Protein AF-A0A947BUM3-F1 (afdb_monomer)

Structure (mmCIF, N/CA/C/O backbone):
data_AF-A0A947BUM3-F1
#
_entry.id   AF-A0A947BUM3-F1
#
loop_
_atom_site.group_PDB
_atom_site.id
_atom_site.type_symbol
_atom_site.label_atom_id
_atom_site.label_alt_id
_atom_site.label_comp_id
_atom_site.label_asym_id
_atom_site.label_entity_id
_atom_site.label_seq_id
_atom_site.pdbx_PDB_ins_code
_atom_site.Cartn_x
_atom_site.Cartn_y
_atom_site.Cartn_z
_atom_site.occupancy
_atom_site.B_iso_or_equiv
_atom_site.auth_seq_id
_atom_site.auth_comp_id
_atom_site.auth_asym_id
_atom_site.auth_atom_id
_atom_site.pdbx_PDB_model_num
ATOM 1 N N . LEU A 1 1 ? 11.951 -16.669 -0.903 1.00 70.88 1 LEU A N 1
ATOM 2 C CA . LEU A 1 1 ? 11.091 -17.588 -1.665 1.00 70.88 1 LEU A CA 1
ATOM 3 C C . LEU A 1 1 ? 9.759 -16.900 -1.867 1.00 70.88 1 LEU A C 1
ATOM 5 O O . LEU A 1 1 ? 9.237 -16.297 -0.934 1.00 70.88 1 LEU A O 1
ATOM 9 N N . GLU A 1 2 ? 9.281 -16.918 -3.101 1.00 81.56 2 GLU A N 1
ATOM 10 C CA . GLU A 1 2 ? 7.940 -16.453 -3.428 1.00 81.56 2 GLU A CA 1
ATOM 11 C C . GLU A 1 2 ? 6.918 -17.465 -2.898 1.00 81.56 2 GLU A C 1
ATOM 13 O O . GLU A 1 2 ? 7.123 -18.675 -3.004 1.00 81.56 2 GLU A O 1
ATOM 18 N N . HIS A 1 3 ? 5.862 -16.968 -2.267 1.00 86.50 3 HIS A N 1
ATOM 19 C CA . HIS A 1 3 ? 4.783 -17.747 -1.678 1.00 86.50 3 HIS A CA 1
ATOM 20 C C . HIS A 1 3 ? 3.450 -17.112 -2.063 1.00 86.50 3 HIS A C 1
ATOM 22 O O . HIS A 1 3 ? 3.307 -15.893 -1.981 1.00 86.50 3 HIS A O 1
ATOM 28 N N . VAL A 1 4 ? 2.469 -17.924 -2.449 1.00 91.12 4 VAL A N 1
ATOM 29 C CA . VAL A 1 4 ? 1.117 -17.439 -2.741 1.00 91.12 4 VAL A CA 1
ATOM 30 C C . VAL A 1 4 ? 0.247 -17.662 -1.520 1.00 91.12 4 VAL A C 1
ATOM 32 O O . VAL A 1 4 ? 0.073 -18.796 -1.080 1.00 91.12 4 VAL A O 1
ATOM 35 N N . GLU A 1 5 ? -0.310 -16.587 -0.985 1.00 89.81 5 GLU A N 1
ATOM 36 C CA . GLU A 1 5 ? -1.339 -16.664 0.046 1.00 89.81 5 GLU A CA 1
ATOM 37 C C . GLU A 1 5 ? -2.718 -16.341 -0.526 1.00 89.81 5 GLU A C 1
ATOM 39 O O . GLU A 1 5 ? -2.835 -15.686 -1.561 1.00 89.81 5 GLU A O 1
ATOM 44 N N . ASP A 1 6 ? -3.752 -16.806 0.165 1.00 92.56 6 ASP A N 1
ATOM 45 C CA . ASP A 1 6 ? -5.146 -16.499 -0.129 1.00 92.56 6 ASP A CA 1
ATOM 46 C C . ASP A 1 6 ? -5.722 -15.733 1.062 1.00 92.56 6 ASP A C 1
ATOM 48 O O . ASP A 1 6 ? -5.862 -16.277 2.162 1.00 92.56 6 ASP A O 1
ATOM 52 N N . LEU A 1 7 ? -6.002 -14.450 0.846 1.00 87.44 7 LEU A N 1
ATOM 53 C CA . LEU A 1 7 ? -6.681 -13.607 1.811 1.00 87.44 7 LEU A CA 1
ATOM 54 C C . LEU A 1 7 ? -8.085 -13.342 1.294 1.00 87.44 7 LEU A C 1
ATOM 56 O O . LEU A 1 7 ? -8.289 -12.608 0.329 1.00 87.44 7 LEU A O 1
ATOM 60 N N . THR A 1 8 ? -9.083 -13.909 1.969 1.00 86.25 8 THR A N 1
ATOM 61 C CA . THR A 1 8 ? -10.501 -13.653 1.669 1.00 86.25 8 THR A CA 1
ATOM 62 C C . THR A 1 8 ? -10.906 -13.958 0.215 1.00 86.25 8 THR A C 1
ATOM 64 O O . THR A 1 8 ? -11.819 -13.332 -0.313 1.00 86.25 8 THR A O 1
ATOM 67 N N . GLY A 1 9 ? -10.251 -14.927 -0.435 1.00 90.19 9 GLY A N 1
ATOM 68 C CA . GLY A 1 9 ? -10.493 -15.304 -1.830 1.00 90.19 9 GLY A CA 1
ATOM 69 C C . GLY A 1 9 ? -9.638 -14.547 -2.849 1.00 90.19 9 GLY A C 1
ATOM 70 O O . GLY A 1 9 ? -9.742 -14.821 -4.045 1.00 90.19 9 GLY A O 1
ATOM 71 N N . VAL A 1 10 ? -8.792 -13.612 -2.406 1.00 88.62 10 VAL A N 1
ATOM 72 C CA . VAL A 1 10 ? -7.838 -12.896 -3.258 1.00 88.62 10 VAL A CA 1
ATOM 73 C C . VAL A 1 10 ? -6.455 -13.504 -3.066 1.00 88.62 10 VAL A C 1
ATOM 75 O O . VAL A 1 10 ? -5.959 -13.636 -1.946 1.00 88.62 10 VAL A O 1
ATOM 78 N N . LYS A 1 11 ? -5.829 -13.905 -4.175 1.00 91.50 11 LYS A N 1
ATOM 79 C CA . LYS A 1 11 ? -4.492 -14.501 -4.158 1.00 91.50 11 LYS A CA 1
ATOM 80 C C . LYS A 1 11 ? -3.427 -13.421 -4.255 1.00 91.50 11 LYS A C 1
ATOM 82 O O . LYS A 1 11 ? -3.448 -12.624 -5.188 1.00 91.50 11 LYS A O 1
ATOM 87 N N . HIS A 1 12 ? -2.459 -13.462 -3.349 1.00 89.00 12 HIS A N 1
ATOM 88 C CA . HIS A 1 12 ? -1.349 -12.516 -3.305 1.00 89.00 12 HIS A CA 1
ATOM 89 C C . HIS A 1 12 ? -0.017 -13.255 -3.410 1.00 89.00 12 HIS A C 1
ATOM 91 O O . HIS A 1 12 ? 0.248 -14.191 -2.653 1.00 89.00 12 HIS A O 1
ATOM 97 N N . ALA A 1 13 ? 0.830 -12.827 -4.346 1.00 91.75 13 ALA A N 1
ATOM 98 C CA . ALA A 1 13 ? 2.219 -13.261 -4.399 1.00 91.75 13 ALA A CA 1
ATOM 99 C C . ALA A 1 13 ? 3.018 -12.481 -3.352 1.00 91.75 13 ALA A C 1
ATOM 101 O O . ALA A 1 13 ? 3.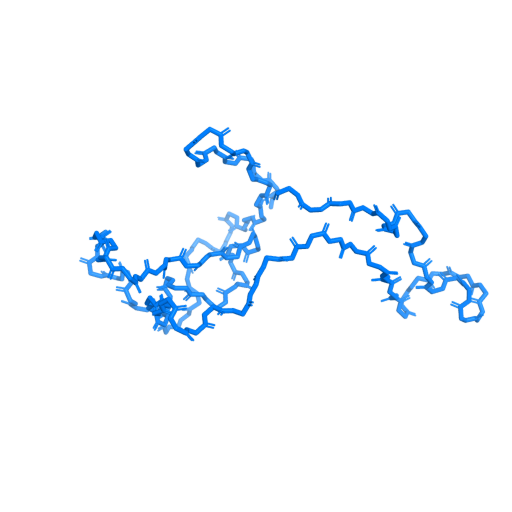044 -11.255 -3.347 1.00 91.75 13 ALA A O 1
ATOM 102 N N . THR A 1 14 ? 3.674 -13.201 -2.454 1.00 91.56 14 THR A N 1
ATOM 103 C CA . THR A 1 14 ? 4.417 -12.634 -1.330 1.00 91.56 14 THR A CA 1
ATOM 104 C C . THR A 1 14 ? 5.858 -13.101 -1.384 1.00 91.56 14 THR A C 1
ATOM 106 O O . THR A 1 14 ? 6.151 -14.241 -1.741 1.00 91.56 14 THR A O 1
ATOM 109 N N . LEU A 1 15 ? 6.784 -12.229 -1.015 1.00 90.19 15 LEU A N 1
ATOM 110 C CA . LEU A 1 15 ? 8.191 -12.565 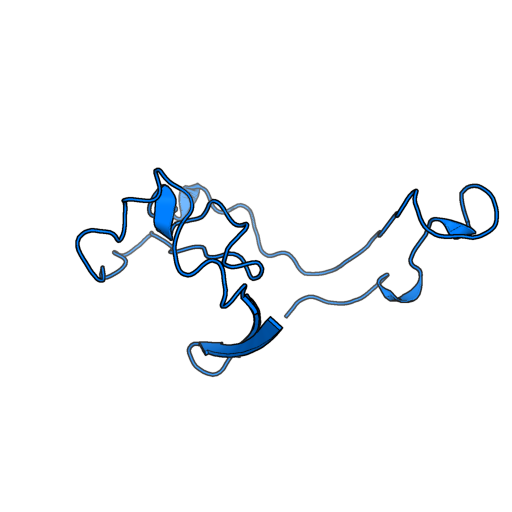-0.877 1.00 90.19 15 LEU A CA 1
ATOM 111 C C . LEU A 1 15 ? 8.494 -12.739 0.604 1.00 90.19 15 LEU A C 1
ATOM 113 O O . LEU A 1 15 ? 8.376 -11.796 1.383 1.00 90.19 15 LEU A O 1
ATOM 117 N N . THR A 1 16 ? 8.896 -13.954 0.969 1.00 86.81 16 THR A N 1
ATOM 118 C CA . THR A 1 16 ? 9.310 -14.306 2.330 1.00 86.81 16 THR A CA 1
ATOM 119 C C . THR A 1 16 ? 10.728 -14.867 2.322 1.00 86.81 16 THR A C 1
ATOM 121 O O . THR A 1 16 ? 11.137 -15.591 1.410 1.00 86.81 16 THR A O 1
ATOM 124 N N . ASN A 1 17 ? 11.524 -14.553 3.329 1.00 84.50 17 ASN A N 1
ATOM 125 C CA . ASN A 1 17 ? 12.833 -15.117 3.564 1.00 84.50 17 ASN A CA 1
ATOM 126 C C . ASN A 1 17 ? 12.730 -16.125 4.717 1.00 84.50 17 ASN A C 1
ATOM 128 O O . ASN A 1 17 ? 12.742 -15.726 5.880 1.00 84.50 17 ASN A O 1
ATOM 132 N N . PRO A 1 18 ? 12.722 -17.440 4.436 1.00 78.38 18 PRO A N 1
ATOM 133 C CA . PRO A 1 18 ? 12.596 -18.456 5.481 1.00 78.38 18 PRO A CA 1
ATOM 134 C C . PRO A 1 18 ? 13.780 -18.463 6.461 1.00 78.38 18 PRO A C 1
ATOM 136 O O . PRO A 1 18 ? 13.681 -19.041 7.538 1.00 78.38 18 PRO A O 1
ATOM 139 N N . ARG A 1 19 ? 14.909 -17.835 6.099 1.00 77.25 19 ARG A N 1
ATOM 140 C CA . ARG A 1 19 ? 16.098 -17.706 6.956 1.00 77.25 19 ARG A CA 1
ATOM 141 C C . ARG A 1 19 ? 16.082 -16.456 7.833 1.00 77.25 19 ARG A C 1
ATOM 143 O O . ARG A 1 19 ? 16.937 -16.333 8.700 1.00 77.25 19 ARG A O 1
ATOM 150 N N . SER A 1 20 ? 15.138 -15.547 7.607 1.00 71.38 20 SER A N 1
ATOM 151 C CA . SER A 1 20 ? 14.912 -14.370 8.444 1.00 71.38 20 SER A CA 1
ATOM 152 C C . SER A 1 20 ? 13.466 -14.373 8.938 1.00 71.38 20 SER A C 1
ATOM 154 O O . SER A 1 20 ? 12.695 -13.494 8.560 1.00 71.38 20 SER A O 1
ATOM 156 N N . PRO A 1 21 ? 13.064 -15.380 9.734 1.00 61.91 21 PRO A N 1
ATOM 157 C CA . PRO A 1 21 ? 11.712 -15.437 10.249 1.00 61.91 21 PRO A CA 1
ATOM 158 C C . PRO A 1 21 ? 11.510 -14.288 11.238 1.00 61.91 21 PRO A C 1
ATOM 160 O O . PRO A 1 21 ? 12.150 -14.251 12.288 1.00 61.91 21 PRO A O 1
ATOM 163 N N . ASN A 1 22 ? 10.556 -13.418 10.915 1.00 61.56 22 ASN A N 1
ATOM 164 C CA . ASN A 1 22 ? 10.003 -12.344 11.741 1.00 61.56 22 ASN A CA 1
ATOM 165 C C . ASN A 1 22 ? 10.672 -10.971 11.606 1.00 61.56 22 ASN A C 1
ATOM 167 O O . ASN A 1 22 ? 11.874 -10.806 11.775 1.00 61.56 22 ASN A O 1
ATOM 171 N N . PHE A 1 23 ? 9.792 -9.994 11.367 1.00 63.66 23 PHE A N 1
ATOM 172 C CA . PHE A 1 23 ? 9.801 -8.626 11.877 1.00 63.66 23 PHE A CA 1
ATOM 173 C C . PHE A 1 23 ? 11.167 -8.038 12.225 1.00 63.66 23 PHE A C 1
ATOM 175 O O . PHE A 1 23 ? 11.749 -8.359 13.260 1.00 63.66 23 PHE A O 1
ATOM 182 N N . ALA A 1 24 ? 11.616 -7.090 11.396 1.00 59.03 24 ALA A N 1
ATOM 183 C CA . ALA A 1 24 ? 12.755 -6.239 11.711 1.00 59.03 24 ALA A CA 1
ATOM 184 C C . ALA A 1 24 ? 12.677 -5.742 13.168 1.00 59.03 24 ALA A C 1
ATOM 186 O O . ALA A 1 24 ? 11.602 -5.380 13.660 1.00 59.03 24 ALA A O 1
ATOM 187 N N . HIS A 1 25 ? 13.817 -5.745 13.865 1.00 62.28 25 HIS A N 1
ATOM 188 C CA . HIS A 1 25 ? 13.916 -5.267 15.244 1.00 62.28 25 HIS A CA 1
ATOM 189 C C . HIS A 1 25 ? 13.192 -3.916 15.405 1.00 62.28 25 HIS A C 1
ATOM 191 O O . HIS A 1 25 ? 13.500 -2.958 14.701 1.00 62.28 25 HIS A O 1
ATOM 197 N N . GLY A 1 26 ? 12.215 -3.851 16.318 1.00 66.38 26 GLY A N 1
ATOM 198 C CA . GLY A 1 26 ? 11.379 -2.662 16.552 1.00 66.38 26 GLY A CA 1
ATOM 199 C C . GLY A 1 26 ? 9.920 -2.798 16.098 1.00 66.38 26 GLY A C 1
ATOM 200 O O . GLY A 1 26 ? 9.060 -2.060 16.580 1.00 66.38 26 GLY A O 1
ATOM 201 N N . CYS A 1 27 ? 9.596 -3.785 15.263 1.00 78.62 27 CYS A N 1
ATOM 202 C CA . CYS A 1 27 ? 8.214 -4.118 14.925 1.00 78.62 27 CYS A CA 1
ATOM 203 C C . CYS A 1 27 ? 7.534 -4.837 16.101 1.00 78.62 27 CYS A C 1
ATOM 205 O O . CYS A 1 27 ? 7.727 -6.030 16.321 1.00 78.62 27 CYS A O 1
ATOM 207 N N . SER A 1 28 ? 6.758 -4.090 16.886 1.00 79.44 28 SER A N 1
ATOM 208 C CA . SER A 1 28 ? 6.187 -4.567 18.155 1.00 79.44 28 SER A CA 1
ATOM 209 C C . SER A 1 28 ? 4.666 -4.470 18.230 1.00 79.44 28 SER A C 1
ATOM 211 O O . SER A 1 28 ? 4.070 -4.976 19.182 1.00 79.44 28 SER A O 1
ATOM 213 N N . PHE A 1 29 ? 4.013 -3.865 17.232 1.00 86.06 29 PHE A N 1
ATOM 214 C CA . PHE A 1 29 ? 2.570 -3.647 17.275 1.00 86.06 29 PHE A CA 1
ATOM 215 C C . PHE A 1 29 ? 1.785 -4.961 17.414 1.00 86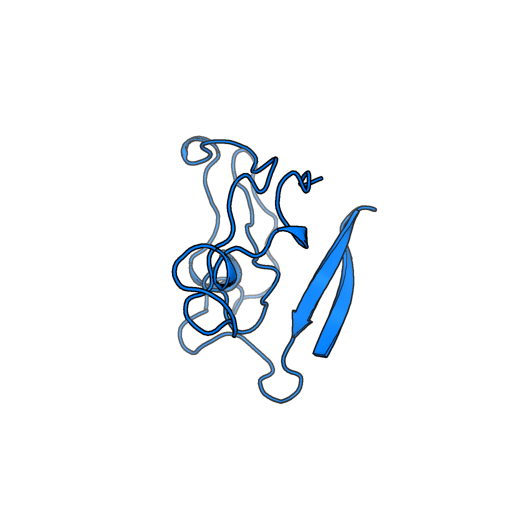.06 29 PHE A C 1
ATOM 217 O O . PHE A 1 29 ? 0.905 -5.054 18.269 1.00 86.06 29 PHE A O 1
ATOM 224 N N . LEU A 1 30 ? 2.172 -6.002 16.668 1.00 84.88 30 LEU A N 1
ATOM 225 C CA . LEU A 1 30 ? 1.586 -7.346 16.789 1.00 84.88 30 LEU A CA 1
ATOM 226 C C . LEU A 1 30 ? 2.300 -8.270 17.784 1.00 84.88 30 LEU A C 1
ATOM 228 O O . LEU A 1 30 ? 1.894 -9.419 17.945 1.00 84.88 30 LEU A O 1
ATOM 232 N N . ALA A 1 31 ? 3.332 -7.803 18.497 1.00 81.50 31 ALA A N 1
ATOM 233 C CA . ALA A 1 31 ? 4.060 -8.644 19.455 1.00 81.50 31 ALA A CA 1
ATOM 234 C C . ALA A 1 31 ? 3.178 -9.119 20.626 1.00 81.50 31 ALA A C 1
ATOM 236 O O . ALA A 1 31 ? 3.510 -10.088 21.302 1.00 81.50 31 ALA A O 1
ATOM 237 N N . ARG A 1 32 ? 2.042 -8.448 20.859 1.00 81.00 32 ARG A N 1
ATOM 238 C CA . ARG A 1 32 ? 1.058 -8.791 21.897 1.00 81.00 32 ARG A CA 1
ATOM 239 C C . ARG A 1 32 ? -0.042 -9.748 21.421 1.00 81.00 32 ARG A C 1
ATOM 241 O O . ARG A 1 32 ? -0.946 -10.046 22.195 1.00 81.00 32 ARG A O 1
ATOM 248 N N . GLY A 1 33 ? 0.041 -10.237 20.184 1.00 86.00 33 GLY A N 1
ATOM 249 C CA . GLY A 1 33 ? -0.916 -11.175 19.605 1.00 86.00 33 GLY A CA 1
ATOM 250 C C . GLY A 1 33 ? -1.805 -10.560 18.519 1.00 86.00 33 GLY A C 1
ATOM 251 O O . GLY A 1 33 ? -1.627 -9.397 18.140 1.00 86.00 33 GLY A O 1
ATOM 252 N N . PRO A 1 34 ? -2.746 -11.353 17.979 1.00 89.56 34 PRO A N 1
ATOM 253 C CA . PRO A 1 34 ? -3.637 -10.911 16.918 1.00 89.56 34 PRO A CA 1
ATOM 254 C C . PRO A 1 34 ? -4.562 -9.798 17.407 1.00 89.56 34 PRO A C 1
ATOM 256 O O . PRO A 1 34 ? -5.007 -9.783 18.555 1.00 89.56 34 PRO A O 1
ATOM 259 N N . ILE A 1 35 ? -4.893 -8.888 16.497 1.00 90.88 35 ILE A N 1
ATOM 260 C CA . ILE A 1 35 ? -5.814 -7.788 16.755 1.00 90.88 35 ILE A CA 1
ATOM 261 C C . ILE A 1 35 ? -7.034 -7.899 15.853 1.00 90.88 35 ILE A C 1
ATOM 263 O O . ILE A 1 35 ? -6.954 -8.366 14.716 1.00 90.88 35 ILE A O 1
ATOM 267 N N . ARG A 1 36 ? -8.166 -7.403 16.346 1.00 94.62 36 ARG A N 1
ATOM 268 C CA . ARG A 1 36 ? -9.308 -7.097 15.494 1.00 94.62 36 ARG A CA 1
ATOM 269 C C . ARG A 1 36 ? -9.180 -5.651 15.034 1.00 94.62 36 ARG A C 1
ATOM 271 O O . ARG A 1 36 ? -9.080 -4.755 15.869 1.00 94.62 36 ARG A O 1
ATOM 278 N N . VAL A 1 37 ? -9.172 -5.434 13.723 1.00 95.44 37 VAL A N 1
ATOM 279 C CA . VAL A 1 37 ? -9.158 -4.084 13.150 1.00 95.44 37 VAL A CA 1
ATOM 280 C C . VAL A 1 37 ? -10.502 -3.410 13.482 1.00 95.44 37 VAL A C 1
ATOM 282 O O . VAL A 1 37 ? -11.545 -3.995 13.179 1.00 95.44 37 VAL A O 1
ATOM 285 N N . PRO A 1 38 ? -10.511 -2.248 14.162 1.00 96.94 38 PRO A N 1
ATOM 286 C CA . PRO A 1 38 ? -11.729 -1.503 14.446 1.00 96.94 38 PRO A CA 1
ATOM 287 C C . PRO A 1 38 ? -12.277 -0.839 13.178 1.00 96.94 38 PRO A C 1
ATOM 289 O O . PRO A 1 38 ? -11.577 -0.689 12.178 1.00 96.94 38 PRO A O 1
ATOM 292 N N . GLU A 1 39 ? -13.533 -0.407 13.237 1.00 98.06 39 GLU A N 1
ATOM 293 C CA . GLU A 1 39 ? -14.170 0.340 12.152 1.00 98.06 39 GLU A CA 1
ATOM 294 C C . GLU A 1 39 ? -13.403 1.637 11.822 1.00 98.06 39 GLU A C 1
ATOM 296 O O . GLU A 1 39 ? -12.745 2.236 12.683 1.00 98.06 39 GLU A O 1
ATOM 301 N N . GLY A 1 40 ? -13.434 2.046 10.549 1.00 98.19 40 GLY A N 1
ATOM 302 C CA . GLY A 1 40 ? -12.711 3.222 10.052 1.00 98.19 40 GLY A CA 1
ATOM 303 C C . GLY A 1 40 ? -11.183 3.082 10.069 1.00 98.19 40 GLY A C 1
ATOM 304 O O . GLY A 1 40 ? -10.475 4.084 9.954 1.00 98.19 40 GLY A O 1
ATOM 305 N N . HIS A 1 41 ? -10.658 1.866 10.249 1.00 98.25 41 HIS A N 1
ATOM 306 C CA . HIS A 1 41 ? -9.228 1.575 10.231 1.00 98.25 41 HIS A CA 1
ATOM 307 C C . HIS A 1 41 ? -8.902 0.419 9.291 1.00 98.25 41 HIS A C 1
ATOM 309 O O . HIS A 1 41 ? -9.722 -0.457 9.027 1.00 98.25 41 HIS A O 1
ATOM 315 N N . TYR A 1 42 ? -7.659 0.410 8.827 1.00 97.12 42 TYR A N 1
ATOM 316 C CA . TYR A 1 42 ? -7.130 -0.555 7.880 1.00 97.12 42 TYR A CA 1
ATOM 317 C C . TYR A 1 42 ? -5.808 -1.114 8.392 1.00 97.12 42 TYR A C 1
ATOM 319 O O . TYR A 1 42 ? -4.994 -0.407 8.992 1.00 97.12 42 TYR A O 1
ATOM 327 N N . PHE A 1 43 ? -5.594 -2.399 8.136 1.00 95.12 43 PHE A N 1
ATOM 328 C CA . PHE A 1 43 ? -4.319 -3.064 8.350 1.00 95.12 43 PHE A CA 1
ATOM 329 C C . PHE A 1 43 ? -3.627 -3.213 6.995 1.00 95.12 43 PHE A C 1
ATOM 331 O O . PHE A 1 43 ? -4.127 -3.920 6.124 1.00 95.12 43 PHE A O 1
ATOM 338 N N . ALA A 1 44 ? -2.503 -2.523 6.808 1.00 94.38 44 ALA A N 1
ATOM 339 C CA . ALA A 1 44 ? -1.727 -2.562 5.575 1.00 94.38 44 ALA A CA 1
ATOM 340 C C . ALA A 1 44 ? -0.506 -3.466 5.756 1.00 94.38 44 ALA A C 1
ATOM 342 O O . ALA A 1 44 ? 0.207 -3.370 6.755 1.00 94.38 44 ALA A O 1
ATOM 343 N N . MET A 1 45 ? -0.247 -4.331 4.781 1.00 92.31 45 MET A N 1
ATOM 344 C CA . MET A 1 45 ? 0.893 -5.242 4.784 1.00 92.31 45 MET A CA 1
ATOM 345 C C . MET A 1 45 ? 1.501 -5.300 3.387 1.00 92.31 45 MET A C 1
ATOM 347 O O . MET A 1 45 ? 0.772 -5.395 2.405 1.00 92.31 45 MET A O 1
ATOM 351 N N . GLY A 1 46 ? 2.828 -5.220 3.302 1.00 92.19 46 GLY A N 1
ATOM 352 C CA . GLY A 1 46 ? 3.536 -5.289 2.026 1.00 92.19 46 GLY A CA 1
ATOM 353 C C . GLY A 1 46 ? 3.747 -6.726 1.546 1.00 92.19 46 GLY A C 1
ATOM 354 O O . GLY A 1 46 ? 3.940 -7.644 2.349 1.00 92.19 46 GLY A O 1
ATOM 355 N N . ASP A 1 47 ? 3.789 -6.909 0.227 1.00 92.44 47 ASP A N 1
ATOM 356 C CA . ASP A 1 47 ? 4.068 -8.209 -0.397 1.00 92.44 47 ASP A CA 1
ATOM 357 C C . ASP A 1 47 ? 5.489 -8.698 -0.093 1.00 92.44 47 ASP A C 1
ATOM 359 O O . ASP A 1 47 ? 5.715 -9.896 0.070 1.00 92.44 47 ASP A O 1
ATOM 363 N N . ASN A 1 48 ? 6.455 -7.783 0.051 1.00 91.81 48 ASN A N 1
ATOM 364 C CA . ASN A 1 48 ? 7.809 -8.106 0.498 1.00 91.81 48 ASN A CA 1
ATOM 365 C C . ASN A 1 48 ? 7.868 -8.188 2.030 1.00 91.81 48 ASN A C 1
ATOM 367 O O . ASN A 1 48 ? 8.226 -7.227 2.712 1.00 91.81 48 ASN A O 1
ATOM 371 N N . ARG A 1 49 ? 7.460 -9.339 2.570 1.00 88.38 49 ARG A N 1
ATOM 372 C CA . ARG A 1 49 ? 7.068 -9.512 3.974 1.00 88.38 49 ARG A CA 1
ATOM 373 C C . ARG A 1 49 ? 8.154 -9.192 4.973 1.00 88.38 49 ARG A C 1
ATOM 375 O O . ARG A 1 49 ? 7.843 -8.582 5.994 1.00 88.38 49 ARG A O 1
ATOM 382 N N . ASP A 1 50 ? 9.384 -9.588 4.692 1.00 86.69 50 ASP A N 1
ATOM 383 C CA . ASP A 1 50 ? 10.506 -9.389 5.613 1.00 86.69 50 ASP A CA 1
ATOM 384 C C . ASP A 1 50 ? 11.230 -8.060 5.375 1.00 86.69 50 ASP A C 1
ATOM 386 O O . ASP A 1 50 ? 12.095 -7.682 6.158 1.00 86.69 50 ASP A O 1
ATOM 390 N N . ASN A 1 51 ? 10.857 -7.327 4.319 1.00 87.88 51 ASN A N 1
ATOM 391 C CA . ASN A 1 51 ? 11.438 -6.035 3.960 1.00 87.88 51 ASN A CA 1
ATOM 392 C C . ASN A 1 51 ? 10.366 -4.945 3.791 1.00 87.88 51 ASN A C 1
ATOM 394 O O . ASN A 1 51 ? 10.456 -4.085 2.915 1.00 87.88 51 ASN A O 1
ATOM 398 N N . SER A 1 52 ? 9.329 -5.001 4.624 1.00 88.19 52 SER A N 1
ATOM 399 C CA . SER A 1 52 ? 8.239 -4.032 4.652 1.00 88.19 52 SER A CA 1
ATOM 400 C C . SER A 1 52 ? 8.067 -3.502 6.071 1.00 88.19 52 SER A C 1
ATOM 402 O O . SER A 1 52 ? 7.854 -4.269 7.010 1.00 88.19 52 SER A O 1
ATOM 404 N N . SER A 1 53 ? 8.159 -2.180 6.223 1.00 90.69 53 SER A N 1
ATOM 405 C CA . SER A 1 53 ? 7.764 -1.481 7.446 1.00 90.69 53 SER A CA 1
ATOM 406 C C . SER A 1 53 ? 6.293 -1.114 7.313 1.00 90.69 53 SER A C 1
ATOM 408 O O . SER A 1 53 ? 5.950 -0.124 6.668 1.00 90.69 53 SER A O 1
ATOM 410 N N . ASP A 1 54 ? 5.413 -1.937 7.875 1.00 92.38 54 ASP A N 1
ATOM 411 C CA . ASP A 1 54 ? 3.963 -1.826 7.686 1.00 92.38 54 ASP A CA 1
ATOM 412 C C . ASP A 1 54 ? 3.180 -1.960 9.002 1.00 92.38 54 ASP A C 1
ATOM 414 O O . ASP A 1 54 ? 3.750 -1.814 10.089 1.00 92.38 54 ASP A O 1
ATOM 418 N N . SER A 1 55 ? 1.865 -2.203 8.937 1.00 93.81 55 SER A N 1
ATOM 419 C CA . SER A 1 55 ? 0.999 -2.210 10.119 1.00 93.81 55 SER A CA 1
ATOM 420 C C . SER A 1 55 ? 1.404 -3.226 11.179 1.00 93.81 55 SER A C 1
ATOM 422 O O . SER A 1 55 ? 1.061 -3.059 12.349 1.00 93.81 55 SER A O 1
ATOM 424 N N . ARG A 1 56 ? 2.193 -4.243 10.816 1.00 90.25 56 ARG A N 1
ATOM 425 C CA . ARG A 1 56 ? 2.779 -5.187 11.776 1.00 90.25 56 ARG A CA 1
ATOM 426 C C . ARG A 1 56 ? 3.754 -4.504 12.746 1.00 90.25 56 ARG A C 1
ATOM 428 O O . ARG A 1 56 ? 3.956 -4.980 13.864 1.00 90.25 56 ARG A O 1
ATOM 435 N N . CYS A 1 57 ? 4.319 -3.375 12.325 1.00 89.19 57 CYS A N 1
ATOM 436 C CA . CYS A 1 57 ? 5.339 -2.607 13.021 1.00 89.19 57 CYS A CA 1
ATOM 437 C C . CYS A 1 57 ? 4.780 -1.343 13.675 1.00 89.19 57 CYS A C 1
ATOM 439 O O . CYS A 1 57 ? 4.955 -1.164 14.879 1.00 89.19 57 CYS A O 1
ATOM 441 N N . TRP A 1 58 ? 4.112 -0.486 12.894 1.00 90.75 58 TRP A N 1
ATOM 442 C CA . TRP A 1 58 ? 3.700 0.860 13.321 1.00 90.75 58 TRP A CA 1
ATOM 443 C C . TRP A 1 58 ? 2.192 1.027 13.559 1.00 90.75 58 TRP A C 1
ATOM 445 O O . TRP A 1 58 ? 1.764 2.091 13.999 1.00 90.75 58 TRP A O 1
ATOM 455 N N . GLY A 1 59 ? 1.383 -0.015 13.346 1.00 93.50 59 GLY A N 1
ATOM 456 C CA . GLY A 1 59 ? -0.041 -0.010 13.685 1.00 93.50 59 GLY A CA 1
ATOM 457 C C . GLY A 1 59 ? -0.994 0.267 12.525 1.00 93.50 59 GLY A C 1
ATOM 458 O O . GLY A 1 59 ? -0.667 0.090 11.358 1.00 93.50 59 GLY A O 1
ATOM 459 N N . LEU A 1 60 ? -2.233 0.624 12.849 1.00 96.25 60 LEU A N 1
ATOM 460 C CA . LEU A 1 60 ? -3.326 0.711 11.877 1.00 96.25 60 LEU A CA 1
ATOM 461 C C . LEU A 1 60 ? -3.380 2.064 11.160 1.00 96.25 60 LEU A C 1
ATOM 463 O O . LEU A 1 60 ? -3.022 3.097 11.722 1.00 96.25 60 LEU A O 1
ATOM 467 N N . VAL A 1 61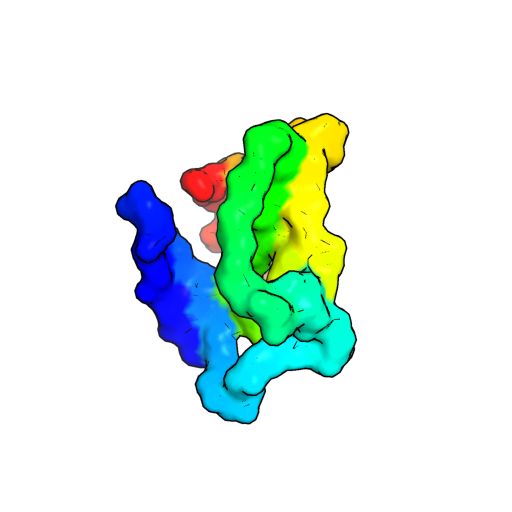 ? -3.903 2.063 9.935 1.00 97.31 61 VAL A N 1
ATOM 468 C CA . VAL A 1 61 ? -4.144 3.270 9.134 1.00 97.31 61 VAL A CA 1
ATOM 469 C C . VAL A 1 61 ? -5.596 3.705 9.308 1.00 97.31 61 VAL A C 1
ATOM 471 O O . VAL A 1 61 ? -6.504 2.944 8.990 1.00 97.31 61 VAL A O 1
ATOM 474 N N . ALA A 1 62 ? -5.839 4.922 9.793 1.00 98.12 62 ALA A N 1
ATOM 475 C CA . ALA A 1 62 ? -7.186 5.496 9.809 1.00 98.12 62 ALA A CA 1
ATOM 476 C C . ALA A 1 62 ? -7.670 5.807 8.381 1.00 98.12 62 ALA A C 1
ATOM 478 O O . ALA A 1 62 ? -6.893 6.297 7.563 1.00 98.12 62 ALA A O 1
ATOM 479 N N . GLU A 1 63 ? -8.958 5.603 8.107 1.00 98.19 63 GLU A N 1
ATOM 480 C CA . GLU A 1 63 ? -9.581 5.779 6.786 1.00 98.19 63 GLU A CA 1
ATOM 481 C C . GLU A 1 63 ? -9.295 7.142 6.149 1.00 98.19 63 GLU A C 1
ATOM 483 O O . GLU A 1 63 ? -8.975 7.227 4.969 1.00 98.19 63 GLU A O 1
ATOM 488 N N . LYS A 1 64 ? -9.304 8.209 6.952 1.00 98.06 64 LYS A N 1
ATOM 489 C CA . LYS A 1 64 ? -8.999 9.578 6.505 1.00 98.06 64 LYS A CA 1
ATOM 490 C C . LYS A 1 64 ? -7.592 9.766 5.918 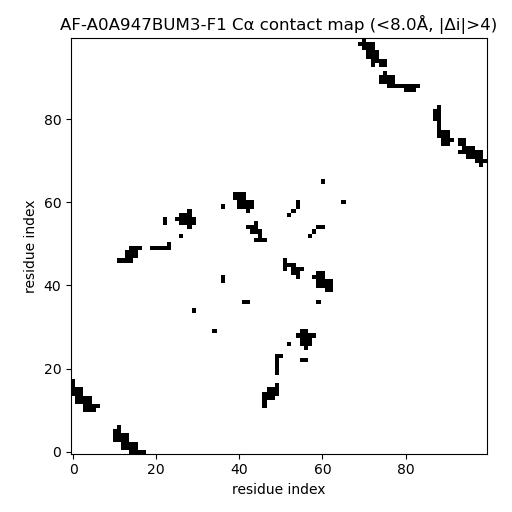1.00 98.06 64 LYS A C 1
ATOM 492 O O . LYS A 1 64 ? -7.323 10.806 5.329 1.00 98.06 64 LYS A O 1
ATOM 497 N N . HIS A 1 65 ? -6.676 8.824 6.149 1.00 97.94 65 HIS A N 1
ATOM 498 C CA . HIS A 1 65 ? -5.324 8.848 5.587 1.00 97.94 65 HIS A CA 1
ATOM 499 C C . HIS A 1 65 ? -5.220 8.074 4.264 1.00 97.94 65 HIS A C 1
ATOM 501 O O . HIS A 1 65 ? -4.156 8.076 3.646 1.00 97.94 65 HIS A O 1
ATOM 507 N N . LEU A 1 66 ? -6.292 7.414 3.815 1.00 97.19 66 LEU A N 1
ATOM 508 C CA . LEU A 1 66 ? -6.329 6.772 2.508 1.00 97.19 66 LEU A CA 1
ATOM 509 C C . LEU A 1 66 ? -6.500 7.821 1.407 1.00 97.19 66 LEU A C 1
ATOM 511 O O . LEU A 1 66 ? -7.378 8.676 1.475 1.00 97.19 66 LEU A O 1
ATOM 515 N N . VAL A 1 67 ? -5.663 7.727 0.375 1.00 97.31 67 VAL A N 1
ATOM 516 C CA . VAL A 1 67 ? -5.707 8.629 -0.788 1.00 97.31 67 VAL A CA 1
ATOM 517 C C . VAL A 1 67 ? -6.400 7.967 -1.980 1.00 97.31 67 VAL A C 1
ATOM 519 O O . VAL A 1 67 ? -7.184 8.609 -2.671 1.00 97.31 67 VAL A O 1
ATOM 522 N N . GLY A 1 68 ? -6.133 6.684 -2.235 1.00 95.31 68 GLY A N 1
ATOM 523 C CA . GLY A 1 68 ? -6.726 5.954 -3.354 1.00 95.31 68 GLY A CA 1
ATOM 524 C C . GLY A 1 68 ? -6.122 4.565 -3.555 1.00 95.31 68 GLY A C 1
ATOM 525 O O . GLY A 1 68 ? -5.248 4.139 -2.800 1.00 95.31 68 GLY A O 1
ATOM 526 N N . LYS A 1 69 ? -6.595 3.868 -4.594 1.00 94.25 69 LYS A N 1
ATOM 527 C CA . LYS A 1 69 ? -6.127 2.535 -4.998 1.00 94.25 69 LYS A CA 1
ATOM 528 C C . LYS A 1 69 ? -5.132 2.652 -6.156 1.00 94.25 69 LYS A C 1
ATOM 530 O O . LYS A 1 69 ? -5.411 3.329 -7.144 1.00 94.25 69 LYS A O 1
ATOM 535 N N . ALA A 1 70 ? -3.987 1.976 -6.055 1.00 93.88 70 ALA A N 1
ATOM 536 C CA . ALA A 1 70 ? -3.081 1.811 -7.189 1.00 93.88 70 ALA A CA 1
ATOM 537 C C . ALA A 1 70 ? -3.742 0.911 -8.246 1.00 93.88 70 ALA A C 1
ATOM 539 O O . ALA A 1 70 ? -4.228 -0.159 -7.902 1.00 93.88 70 ALA A O 1
ATOM 540 N N . PHE A 1 71 ? -3.775 1.349 -9.509 1.00 94.38 71 PHE A N 1
ATOM 541 C CA . PHE A 1 71 ? -4.549 0.669 -10.561 1.00 94.38 71 PHE A CA 1
ATOM 542 C C . PHE A 1 71 ? -3.749 0.340 -11.827 1.00 94.38 71 PHE A C 1
ATOM 544 O O . PHE A 1 71 ? -4.198 -0.477 -12.624 1.00 94.38 71 PHE A O 1
ATOM 551 N N . ALA A 1 72 ? -2.584 0.960 -12.047 1.00 95.25 72 ALA A N 1
ATOM 552 C CA . ALA A 1 72 ? -1.767 0.693 -13.226 1.00 95.25 72 ALA A CA 1
ATOM 553 C C . ALA A 1 72 ? -0.290 1.043 -13.022 1.00 95.25 72 ALA A C 1
ATOM 555 O O . ALA A 1 72 ? 0.055 1.994 -12.316 1.00 95.25 72 ALA A O 1
ATOM 556 N N . ILE A 1 73 ? 0.579 0.321 -13.728 1.00 94.75 73 ILE A N 1
ATOM 557 C CA . ILE A 1 73 ? 1.985 0.684 -13.912 1.00 94.75 73 ILE A CA 1
ATOM 558 C C . ILE A 1 73 ? 2.107 1.465 -15.222 1.00 94.75 73 ILE A C 1
ATOM 560 O O . ILE A 1 73 ? 2.093 0.896 -16.313 1.00 94.75 73 ILE A O 1
ATOM 564 N N . TRP A 1 74 ? 2.238 2.787 -15.125 1.00 93.31 74 TRP A N 1
ATOM 565 C CA . TRP A 1 74 ? 2.400 3.648 -16.303 1.00 93.31 74 TRP A CA 1
ATOM 566 C C . TRP A 1 74 ? 3.869 3.817 -16.728 1.00 93.31 74 TRP A C 1
ATOM 568 O O . TRP A 1 74 ? 4.137 4.199 -17.865 1.00 93.31 74 TRP A O 1
ATOM 578 N N . MET A 1 75 ? 4.824 3.518 -15.836 1.00 93.75 75 MET A N 1
ATOM 579 C CA . MET A 1 75 ? 6.267 3.620 -16.084 1.00 93.75 75 MET A CA 1
ATOM 580 C C . MET A 1 75 ? 7.048 2.631 -15.200 1.00 93.75 75 MET A C 1
ATOM 582 O O . MET A 1 75 ? 6.743 2.490 -14.015 1.00 93.75 75 MET A O 1
ATOM 586 N N . HIS A 1 76 ? 8.091 1.988 -15.743 1.00 92.44 76 HIS A N 1
ATOM 587 C CA . HIS A 1 76 ? 9.144 1.335 -14.956 1.00 92.44 76 HIS A CA 1
ATOM 588 C C . HIS A 1 76 ? 10.543 1.553 -15.568 1.00 92.44 76 HIS A C 1
ATOM 590 O O . HIS A 1 76 ? 1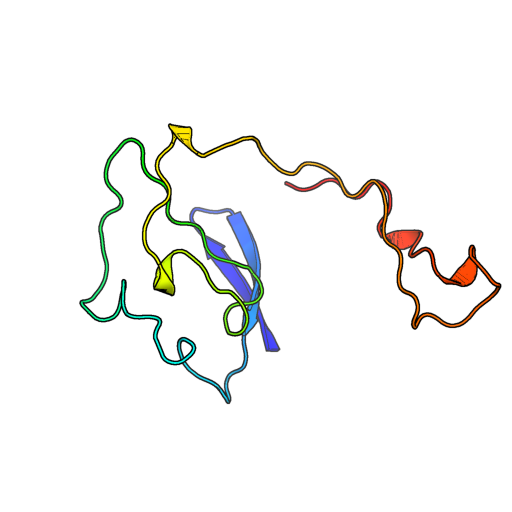0.800 1.140 -16.701 1.00 92.44 76 HIS A O 1
ATOM 596 N N . TYR A 1 77 ? 11.440 2.180 -14.801 1.00 93.31 77 TYR A N 1
ATOM 597 C CA . TYR A 1 77 ? 12.820 2.494 -15.180 1.00 93.31 77 TYR A CA 1
ATOM 598 C C . TYR A 1 77 ? 13.781 1.764 -14.247 1.00 93.31 77 TYR A C 1
ATOM 600 O O . TYR A 1 77 ? 13.636 1.839 -13.028 1.00 93.31 77 TYR A O 1
ATOM 608 N N . ASP A 1 78 ? 14.782 1.110 -14.821 1.00 91.56 78 ASP A N 1
ATOM 609 C CA . ASP A 1 78 ? 15.834 0.416 -14.092 1.00 91.56 78 ASP A CA 1
ATOM 610 C C . ASP A 1 78 ? 17.193 0.746 -14.719 1.00 91.56 78 ASP A C 1
ATOM 612 O O . ASP A 1 78 ? 17.524 0.333 -15.835 1.00 91.56 78 ASP A O 1
ATOM 616 N N . GLY A 1 79 ? 17.984 1.519 -13.970 1.00 89.69 79 GLY A N 1
ATOM 617 C CA . GLY A 1 79 ? 19.309 1.985 -14.373 1.00 89.69 79 GLY A CA 1
ATOM 618 C C . GLY A 1 79 ? 20.329 0.861 -14.561 1.00 89.69 79 GLY A C 1
ATOM 619 O O . GLY A 1 79 ? 21.307 1.057 -15.285 1.00 89.69 79 GLY A O 1
ATOM 620 N N . ASN A 1 80 ? 20.084 -0.317 -13.987 1.00 90.38 80 ASN A N 1
ATOM 621 C CA . ASN A 1 80 ? 20.984 -1.463 -14.053 1.00 90.38 80 ASN A CA 1
ATOM 622 C C . ASN A 1 80 ? 20.685 -2.395 -15.236 1.00 90.38 80 ASN A C 1
ATOM 624 O O . ASN A 1 80 ? 21.469 -3.303 -15.487 1.00 90.38 80 ASN A O 1
ATOM 628 N N . ARG A 1 81 ? 19.598 -2.177 -15.992 1.00 88.69 81 ARG A N 1
ATOM 629 C CA . ARG A 1 81 ? 19.301 -2.976 -17.196 1.00 88.69 81 ARG A CA 1
ATOM 630 C C . ARG A 1 81 ? 20.333 -2.738 -18.290 1.00 88.69 81 ARG A C 1
ATOM 632 O O . ARG A 1 81 ? 20.667 -1.590 -18.588 1.00 88.69 81 ARG A O 1
ATOM 639 N N . ASP A 1 82 ? 20.776 -3.803 -18.939 1.00 86.62 82 ASP A N 1
ATOM 640 C CA . ASP A 1 82 ? 21.613 -3.706 -20.133 1.00 86.62 82 ASP A CA 1
ATOM 641 C C . ASP A 1 82 ? 20.831 -3.112 -21.320 1.00 86.62 82 ASP A C 1
ATOM 643 O O . ASP A 1 82 ? 19.618 -3.294 -21.439 1.00 86.62 82 ASP A O 1
ATOM 647 N N . GLY A 1 83 ? 21.521 -2.396 -22.215 1.00 82.00 83 GLY A N 1
ATOM 648 C CA . GLY A 1 83 ? 20.941 -1.857 -23.452 1.00 82.00 83 GLY A CA 1
ATOM 649 C C . GLY A 1 83 ? 21.294 -0.395 -23.743 1.00 82.00 83 GLY A C 1
ATOM 650 O O . GLY A 1 83 ? 22.127 0.214 -23.073 1.00 82.00 83 GLY A O 1
ATOM 651 N N . LEU A 1 84 ? 20.651 0.163 -24.777 1.00 84.50 84 LEU A N 1
ATOM 652 C CA . LEU A 1 84 ? 20.866 1.541 -25.240 1.00 84.50 84 LEU A CA 1
ATOM 653 C C . LEU A 1 84 ? 20.592 2.584 -24.133 1.00 84.50 84 LEU A C 1
ATOM 655 O O . LEU A 1 84 ? 19.705 2.363 -23.299 1.00 84.50 84 LEU A O 1
ATOM 659 N N . PRO A 1 85 ? 21.276 3.748 -24.146 1.00 80.00 85 PRO A N 1
ATOM 660 C CA . PRO A 1 85 ? 20.999 4.841 -23.217 1.00 80.00 85 PRO A CA 1
ATOM 661 C C . PRO A 1 85 ? 19.524 5.251 -23.266 1.00 80.00 85 PRO A C 1
ATOM 663 O O . PRO A 1 85 ? 18.949 5.392 -24.345 1.00 80.00 85 PRO A O 1
ATOM 666 N N . ILE A 1 86 ? 18.920 5.444 -22.091 1.00 80.88 86 ILE A N 1
ATOM 667 C CA . ILE A 1 86 ? 17.496 5.757 -21.873 1.00 80.88 86 ILE A CA 1
ATOM 668 C C . ILE A 1 86 ? 16.530 4.630 -22.295 1.00 80.88 86 ILE A C 1
ATOM 670 O O . ILE A 1 86 ? 15.773 4.150 -21.457 1.00 80.88 86 ILE A O 1
ATOM 674 N N . LEU A 1 87 ? 16.562 4.155 -23.544 1.00 87.88 87 LEU A N 1
ATOM 675 C CA . LEU A 1 87 ? 15.591 3.177 -24.064 1.00 87.88 87 LEU A CA 1
ATOM 676 C C . LEU A 1 87 ? 15.764 1.766 -23.486 1.00 87.88 87 LEU A C 1
ATOM 678 O O . LEU A 1 87 ? 14.773 1.097 -23.196 1.00 87.88 87 LEU A O 1
ATOM 682 N N . GLY A 1 88 ? 17.008 1.315 -23.293 1.00 86.94 88 GLY A N 1
ATOM 683 C CA . GLY A 1 88 ? 17.304 0.006 -22.693 1.00 86.94 88 GLY A CA 1
ATOM 684 C C . GLY A 1 88 ? 16.974 -0.062 -21.199 1.00 86.94 88 GLY A C 1
ATOM 685 O O . GLY A 1 88 ? 16.797 -1.143 -20.640 1.00 86.94 88 GLY A O 1
ATOM 686 N N . LYS A 1 89 ? 16.833 1.102 -20.557 1.00 91.81 89 LYS A N 1
ATOM 687 C CA . LYS A 1 89 ? 16.538 1.224 -19.126 1.00 91.81 89 LYS A CA 1
ATOM 688 C C . LYS A 1 89 ? 15.043 1.134 -18.815 1.00 91.81 89 LYS A C 1
ATOM 690 O O . LYS A 1 89 ? 14.674 0.946 -17.659 1.00 91.81 89 LYS A O 1
ATOM 695 N N . ILE A 1 90 ? 14.175 1.231 -19.823 1.00 92.12 90 ILE A N 1
ATOM 696 C CA . ILE A 1 90 ? 12.724 1.109 -19.649 1.00 92.12 90 ILE A CA 1
ATOM 697 C C . ILE A 1 90 ? 12.325 -0.369 -19.700 1.00 92.12 90 ILE A C 1
ATOM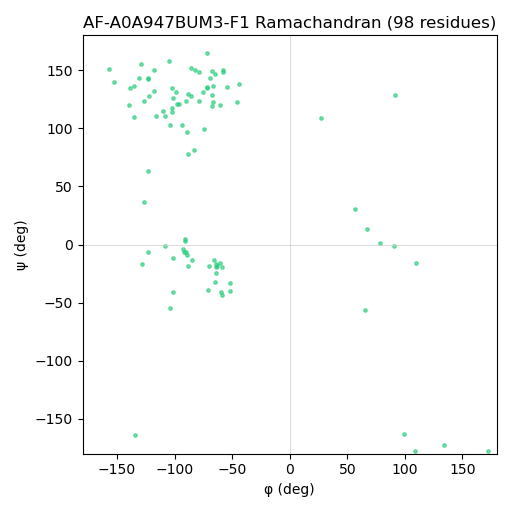 699 O O . ILE A 1 90 ? 12.652 -1.102 -20.635 1.00 92.12 90 ILE A O 1
ATOM 703 N N . ALA A 1 91 ? 11.583 -0.824 -18.692 1.00 91.38 91 ALA A N 1
ATOM 704 C CA . ALA A 1 91 ? 11.021 -2.169 -18.662 1.00 91.38 91 ALA A CA 1
ATOM 705 C C . ALA A 1 91 ? 9.652 -2.189 -19.352 1.00 91.38 91 ALA A C 1
ATOM 707 O O . ALA A 1 91 ? 8.605 -2.216 -18.703 1.00 91.38 91 ALA A O 1
ATOM 708 N N . TRP A 1 92 ? 9.681 -2.199 -20.683 1.00 89.75 92 TRP A N 1
ATOM 709 C CA . TRP A 1 92 ? 8.493 -2.165 -21.542 1.00 89.75 92 TRP A CA 1
ATOM 710 C C . TRP A 1 92 ? 7.445 -3.230 -21.195 1.00 89.75 92 TRP A C 1
ATOM 712 O O . TRP A 1 92 ? 6.254 -2.958 -21.281 1.00 89.75 92 TRP A O 1
ATOM 722 N N . SER A 1 93 ? 7.872 -4.405 -20.721 1.00 92.06 93 SER A N 1
ATOM 723 C CA . SER A 1 93 ? 6.981 -5.507 -20.334 1.00 92.06 93 SER A CA 1
ATOM 724 C C . SER A 1 93 ? 6.077 -5.222 -19.130 1.00 92.06 93 SER A C 1
ATOM 726 O O . SER A 1 93 ? 5.158 -5.995 -18.886 1.00 92.06 93 SER A O 1
ATOM 728 N N . ARG A 1 94 ? 6.332 -4.157 -18.358 1.00 91.69 94 ARG A N 1
ATOM 729 C CA . ARG A 1 94 ? 5.503 -3.774 -17.200 1.00 91.69 94 ARG A CA 1
ATOM 730 C C . ARG A 1 94 ? 4.554 -2.617 -17.488 1.00 91.69 94 ARG A C 1
ATOM 732 O O . ARG A 1 94 ? 3.720 -2.302 -16.646 1.00 91.69 94 ARG A O 1
ATOM 739 N N . LEU A 1 95 ? 4.717 -1.932 -18.617 1.00 92.62 95 LEU A N 1
ATOM 740 C CA . LEU A 1 95 ? 3.89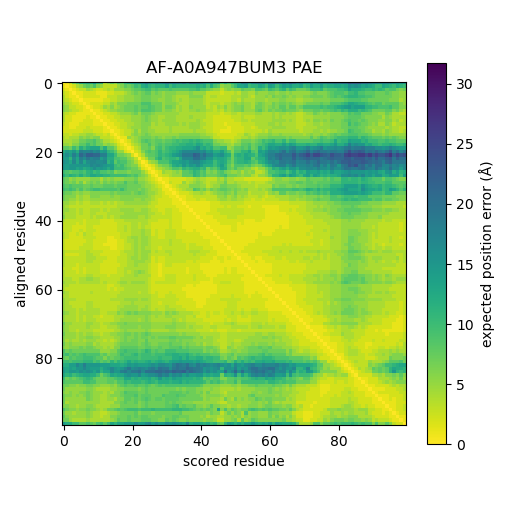1 -0.771 -18.923 1.00 92.62 95 LEU A CA 1
ATOM 741 C C . LEU A 1 95 ? 2.475 -1.218 -19.277 1.00 92.62 95 LEU A C 1
ATOM 743 O O . LEU A 1 95 ? 2.289 -2.155 -20.049 1.00 92.62 95 LEU A O 1
ATOM 747 N N . GLY A 1 96 ? 1.479 -0.538 -18.714 1.00 90.31 96 GLY A N 1
ATOM 748 C CA . GLY A 1 96 ? 0.068 -0.846 -18.943 1.00 90.31 96 GLY A CA 1
ATOM 749 C C . GLY A 1 96 ? -0.453 -2.047 -18.153 1.00 90.31 96 GLY A C 1
ATOM 750 O O . GLY A 1 96 ? -1.631 -2.371 -18.273 1.00 90.31 96 GLY A O 1
ATOM 751 N N . THR A 1 97 ? 0.377 -2.688 -17.321 1.00 92.88 97 THR A N 1
ATOM 752 C CA . THR A 1 97 ? -0.104 -3.693 -16.367 1.00 92.88 97 THR A CA 1
ATOM 753 C C . THR A 1 97 ? -1.099 -3.038 -15.411 1.00 92.88 97 THR A C 1
ATOM 755 O O . THR A 1 97 ? -0.742 -2.088 -14.709 1.00 92.88 97 THR A O 1
ATOM 758 N N . LEU A 1 98 ? -2.334 -3.542 -15.401 1.00 91.06 98 LEU A N 1
ATOM 759 C CA . LEU A 1 98 ? -3.358 -3.162 -14.432 1.00 91.06 98 LEU A CA 1
ATOM 760 C C . LEU A 1 98 ? -3.117 -3.884 -13.104 1.00 91.06 98 LEU A C 1
ATOM 762 O O . LEU A 1 98 ? -2.575 -4.989 -13.080 1.00 91.06 98 LEU A O 1
ATOM 766 N N . ILE A 1 99 ? -3.484 -3.223 -12.012 1.00 87.62 99 ILE A N 1
ATOM 767 C CA . ILE A 1 99 ? -3.352 -3.737 -10.649 1.00 87.62 99 ILE A CA 1
ATOM 768 C C . ILE A 1 99 ? -4.765 -4.017 -10.133 1.00 87.62 99 ILE A C 1
ATOM 770 O O . ILE A 1 99 ? -5.564 -3.084 -10.003 1.00 87.62 99 ILE A O 1
ATOM 774 N N . ASP A 1 100 ? -5.050 -5.293 -9.878 1.00 75.31 100 ASP A N 1
ATOM 775 C CA . ASP A 1 100 ? -6.323 -5.771 -9.322 1.00 75.31 100 ASP A CA 1
ATOM 776 C C . ASP A 1 100 ? -6.410 -5.612 -7.800 1.00 75.31 1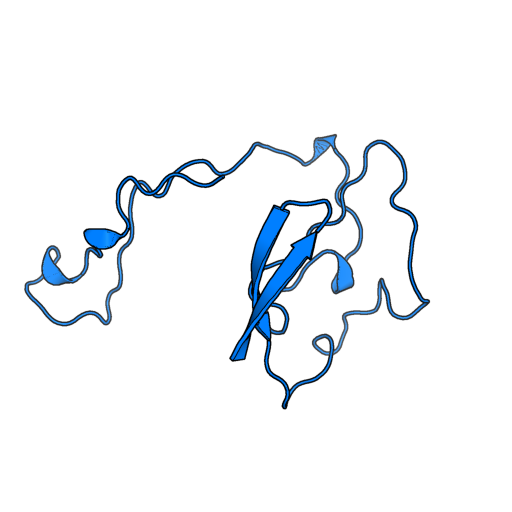00 ASP A C 1
ATOM 778 O O . ASP A 1 100 ? -5.366 -5.592 -7.110 1.00 75.31 100 ASP A O 1
#

Secondary structure (DSSP, 8-state):
-EEEEEETTEEEEEE--TTS-S--TT--TTTT---PPPTTEE----SBGGG--SHHHH-PEEGGG------B----B-TTS-SSTTTTTB-GGGTT-B--

Solvent-accessible surface area (backbone atoms only — not comparable to full-atom values): 6372 Å² total; per-residue (Å²): 86,80,44,78,47,73,59,96,87,45,76,43,76,26,40,41,49,88,89,56,77,72,65,60,93,82,44,49,57,46,73,85,48,92,78,81,82,54,88,68,45,42,81,52,78,54,48,44,53,66,78,45,92,31,25,59,32,82,38,72,44,49,53,91,76,64,87,78,80,79,50,63,32,85,74,49,79,39,91,85,48,75,68,55,86,73,67,30,22,44,45,69,92,49,45,71,42,69,47,132

Mean predicted aligned error: 5.86 Å

pLDDT: mean 88.27, std 8.7, range [59.03, 98.25]

Nearest PDB structures (foldseek):
  3iiq-assembly2_A  TM=7.698E-01  e=2.388E-04  Escherichia coli K-12
  3iiq-assembly1_B  TM=7.728E-01  e=4.243E-04  Escherichia coli K-12
  3s04-assembly3_B-2  TM=7.672E-01  e=5.479E-04  Escherichia coli K-12
  4me8-assembly1_A  TM=4.822E-01  e=1.033E-01  Enterococcus faecalis V583

Foldseek 3Di:
DWDWDADPNDIATAADDPVDPDDDPQQCQCVVDDDDADPQKDFDADSDHHPDPGCSHVHIDGNVPDDDDQFADQWDFAPPADDDPPVSRTPPVRHGDTDD

Sequence (100 aa):
LEHVEDLTGVKHATLTNPRSPNFAHGCSFLARGPIRVPEGHYFAMGDNRDNSSDSRCWGLVAEKHLVGKAFAIWMHYDGNRDGLPILGKIAWSRLGTLID

Radius of gyration: 17.28 Å; Cα contacts (8 Å, |Δi|>4): 135; chains: 1; bounding box: 36×28×47 Å